Protein AF-A0A9D9CTT9-F1 (afdb_monomer_lite)

Radius of gyration: 10.88 Å; chains: 1; bounding box: 27×19×27 Å

Secondary structure (DSSP, 8-state):
-HHHHHHHS-TT-EEEEEESTTSTT-EEEEEEHHHHHHS-----SS-EEEEEE-

Structure (mmCIF, N/CA/C/O backbone):
data_AF-A0A9D9CTT9-F1
#
_entry.id   AF-A0A9D9CTT9-F1
#
loop_
_atom_site.group_PDB
_atom_site.id
_atom_site.type_symbol
_atom_site.label_atom_id
_atom_site.label_alt_id
_atom_site.label_comp_id
_atom_site.label_asym_id
_atom_site.label_entity_id
_atom_site.label_seq_id
_atom_site.pdbx_PDB_ins_code
_atom_site.Cartn_x
_atom_site.Cartn_y
_atom_site.Cartn_z
_atom_site.occupancy
_atom_site.B_iso_or_equiv
_atom_site.auth_seq_id
_atom_site.auth_comp_id
_atom_site.auth_asym_id
_atom_site.auth_atom_id
_atom_site.pdbx_PDB_model_num
ATOM 1 N N . MET A 1 1 ? -11.458 1.354 -5.150 1.00 79.25 1 MET A N 1
ATOM 2 C CA . MET A 1 1 ? -10.464 0.510 -4.452 1.00 79.25 1 MET A CA 1
ATOM 3 C C . MET A 1 1 ? -9.767 1.252 -3.315 1.00 79.25 1 MET A C 1
ATOM 5 O O . MET A 1 1 ? -10.142 1.018 -2.180 1.00 79.25 1 MET A O 1
ATOM 9 N N . LEU A 1 2 ? -8.813 2.174 -3.549 1.00 87.06 2 LEU A N 1
ATOM 10 C CA . LEU A 1 2 ? -8.193 2.912 -2.425 1.00 87.06 2 LEU A CA 1
ATOM 11 C C . LEU A 1 2 ? -9.215 3.761 -1.651 1.00 87.06 2 LEU A C 1
ATOM 13 O O . LEU A 1 2 ? -9.190 3.761 -0.429 1.00 87.06 2 LEU A O 1
ATOM 17 N N . ALA A 1 3 ? -10.115 4.458 -2.352 1.00 89.62 3 ALA A N 1
ATOM 18 C CA . ALA A 1 3 ? -11.162 5.259 -1.714 1.00 89.62 3 ALA A CA 1
ATOM 19 C C . ALA A 1 3 ? -12.018 4.419 -0.750 1.00 89.62 3 ALA A C 1
ATOM 21 O O . ALA A 1 3 ? -12.167 4.810 0.400 1.00 89.62 3 ALA A O 1
ATOM 22 N N . ASP A 1 4 ? -12.452 3.232 -1.179 1.00 91.81 4 ASP A N 1
ATOM 23 C CA . ASP A 1 4 ? -13.273 2.323 -0.367 1.00 91.81 4 ASP A CA 1
ATOM 24 C C . ASP A 1 4 ? -12.540 1.877 0.909 1.00 91.81 4 ASP A C 1
ATOM 26 O O . ASP A 1 4 ? -13.114 1.886 1.994 1.00 91.81 4 ASP A O 1
ATOM 30 N N . ILE A 1 5 ? -11.239 1.565 0.813 1.00 91.56 5 ILE A N 1
ATOM 31 C CA . ILE A 1 5 ? -10.404 1.246 1.986 1.00 91.56 5 ILE A CA 1
ATOM 32 C C . ILE A 1 5 ? -10.376 2.426 2.963 1.00 91.56 5 ILE A C 1
ATOM 34 O O . ILE A 1 5 ? -10.509 2.242 4.171 1.00 91.56 5 ILE A O 1
ATOM 38 N N . LEU A 1 6 ? -10.195 3.647 2.452 1.00 91.81 6 LEU A N 1
ATOM 39 C CA . LEU A 1 6 ? -10.153 4.839 3.295 1.00 91.81 6 LEU A CA 1
ATOM 40 C C . LEU A 1 6 ? -11.519 5.150 3.919 1.00 91.81 6 LEU A C 1
ATOM 42 O O . LEU A 1 6 ? -11.564 5.717 5.008 1.00 91.81 6 LEU A O 1
ATOM 46 N N . GLU A 1 7 ? -12.624 4.824 3.253 1.00 93.50 7 GLU A N 1
ATOM 47 C CA . GLU A 1 7 ? -13.972 5.029 3.788 1.00 93.50 7 GLU A CA 1
ATOM 48 C C . GLU A 1 7 ? -14.344 4.011 4.868 1.00 93.50 7 GLU A C 1
ATOM 50 O O . GLU A 1 7 ? -14.959 4.400 5.857 1.00 93.50 7 GLU A O 1
ATOM 55 N N . VAL A 1 8 ? -13.931 2.749 4.719 1.00 94.50 8 VAL A N 1
ATOM 56 C CA . VAL A 1 8 ? -14.324 1.658 5.627 1.00 94.50 8 VAL A CA 1
ATOM 57 C C . VAL A 1 8 ? -13.402 1.526 6.844 1.00 94.50 8 VAL A C 1
ATOM 59 O O . VAL A 1 8 ? -13.875 1.217 7.936 1.00 94.50 8 VAL A O 1
ATOM 62 N N . CYS A 1 9 ? -12.091 1.727 6.690 1.00 94.38 9 CYS A N 1
ATOM 63 C CA . CYS A 1 9 ? -11.135 1.502 7.778 1.00 94.38 9 CYS A CA 1
ATOM 64 C C . CYS A 1 9 ? -11.077 2.663 8.787 1.00 94.38 9 CYS A C 1
ATOM 66 O O . CYS A 1 9 ? -11.306 3.829 8.451 1.00 94.38 9 CYS A O 1
ATOM 68 N N . GLU A 1 10 ? -10.683 2.350 10.028 1.00 95.62 10 GLU A N 1
ATOM 69 C CA . GLU A 1 10 ? -10.478 3.360 11.067 1.00 95.62 10 GLU A CA 1
ATOM 70 C C . GLU A 1 10 ? -9.360 4.345 10.705 1.00 95.62 10 GLU A C 1
ATOM 72 O O . GLU A 1 10 ? -8.364 4.004 10.067 1.00 95.62 10 GLU A O 1
ATOM 77 N N . ALA A 1 11 ? -9.480 5.580 11.199 1.00 94.69 11 ALA A N 1
ATOM 78 C CA . ALA A 1 11 ? -8.491 6.642 11.010 1.00 94.69 11 ALA A CA 1
ATOM 79 C C . ALA A 1 11 ? -7.071 6.253 11.469 1.00 94.69 11 ALA A C 1
ATOM 81 O O . ALA A 1 11 ? -6.088 6.746 10.910 1.00 94.69 11 ALA A O 1
ATOM 82 N N . SER A 1 12 ? -6.977 5.381 12.476 1.00 95.44 12 SER A N 1
ATOM 83 C CA . SER A 1 12 ? -5.750 4.859 13.083 1.00 95.44 12 SER A CA 1
ATOM 84 C C . SER A 1 12 ? -5.082 3.757 12.249 1.00 95.44 12 SER A C 1
ATOM 86 O O . SER A 1 12 ? -3.857 3.606 12.332 1.00 95.44 12 SER A O 1
ATOM 88 N N . THR A 1 13 ? -5.853 3.025 11.432 1.00 96.12 13 THR A N 1
ATOM 89 C CA . THR A 1 13 ? -5.380 1.892 10.630 1.00 96.12 13 THR A CA 1
ATOM 90 C C . THR A 1 13 ? -4.268 2.340 9.693 1.00 96.12 13 THR A C 1
ATOM 92 O O . THR A 1 13 ? -4.363 3.373 9.022 1.00 96.12 13 THR A O 1
ATOM 95 N N . ARG A 1 14 ? -3.188 1.557 9.631 1.00 96.19 14 ARG A N 1
ATOM 96 C CA . ARG A 1 14 ? -2.073 1.823 8.721 1.00 96.19 14 ARG A CA 1
ATOM 97 C C . ARG A 1 14 ? -2.301 1.087 7.412 1.00 96.19 14 ARG A C 1
ATOM 99 O O . ARG A 1 14 ? -2.492 -0.124 7.393 1.00 96.19 14 ARG A O 1
ATOM 106 N N . VAL A 1 15 ? -2.231 1.829 6.315 1.00 95.44 15 VAL A N 1
ATOM 107 C CA . VAL A 1 15 ? -2.359 1.297 4.959 1.00 95.44 15 VAL A CA 1
ATOM 108 C C . VAL A 1 15 ? -1.045 1.528 4.231 1.00 95.44 15 VAL A C 1
ATOM 110 O O . VAL A 1 15 ? -0.593 2.674 4.109 1.00 95.44 15 VAL A O 1
ATOM 113 N N . CYS A 1 16 ? -0.433 0.444 3.758 1.00 95.38 16 CYS A N 1
ATOM 114 C CA . CYS A 1 16 ? 0.678 0.492 2.816 1.00 95.38 16 CYS A CA 1
ATOM 115 C C . CYS A 1 16 ? 0.149 0.360 1.391 1.00 95.38 16 CYS A C 1
ATOM 117 O O . CYS A 1 16 ? -0.667 -0.514 1.099 1.00 95.38 16 CYS A O 1
ATOM 119 N N . ILE A 1 17 ? 0.640 1.230 0.517 1.00 94.25 17 ILE A N 1
ATOM 120 C CA . ILE A 1 17 ? 0.389 1.215 -0.915 1.00 94.25 17 ILE A 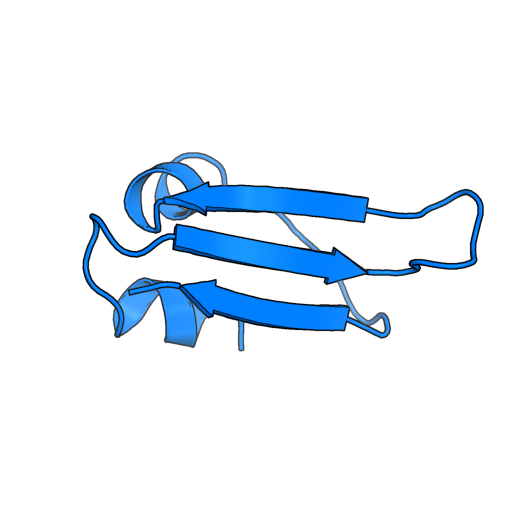CA 1
ATOM 121 C C . ILE A 1 17 ? 1.727 0.948 -1.588 1.00 94.25 17 ILE A C 1
ATOM 123 O O . ILE A 1 17 ? 2.634 1.776 -1.482 1.00 94.25 17 ILE A O 1
ATOM 127 N N . ALA A 1 18 ? 1.832 -0.186 -2.277 1.00 94.44 18 ALA A N 1
ATOM 128 C CA . ALA A 1 18 ? 3.006 -0.575 -3.043 1.00 94.44 18 ALA A CA 1
ATOM 129 C C . ALA A 1 18 ? 2.624 -0.738 -4.521 1.00 94.44 18 ALA A C 1
ATOM 131 O O . ALA A 1 18 ? 1.819 -1.601 -4.857 1.00 94.44 18 ALA A O 1
ATOM 132 N N . ALA A 1 19 ? 3.173 0.085 -5.407 1.00 93.81 19 ALA A N 1
ATOM 133 C CA . ALA A 1 19 ? 2.982 0.009 -6.853 1.00 93.81 19 ALA A CA 1
ATOM 134 C C . ALA A 1 19 ? 4.340 -0.067 -7.552 1.00 93.81 19 ALA A C 1
ATOM 136 O O . ALA A 1 19 ? 5.325 0.462 -7.034 1.00 93.81 19 ALA A O 1
ATOM 137 N N . ASP A 1 20 ? 4.383 -0.710 -8.720 1.00 92.88 20 ASP A N 1
ATOM 138 C CA . ASP A 1 20 ? 5.576 -0.771 -9.575 1.00 92.88 20 ASP A CA 1
ATOM 139 C C . ASP A 1 20 ? 6.849 -1.265 -8.844 1.00 92.88 20 ASP A C 1
ATOM 141 O O . ASP A 1 20 ? 7.944 -0.794 -9.122 1.00 92.88 20 ASP A O 1
ATOM 145 N N . ILE A 1 21 ? 6.720 -2.196 -7.886 1.00 91.31 21 ILE A N 1
ATOM 146 C CA . ILE A 1 21 ? 7.757 -2.539 -6.882 1.00 91.31 21 ILE A CA 1
ATOM 147 C C . ILE A 1 21 ? 9.134 -2.852 -7.493 1.00 91.31 21 ILE A C 1
ATOM 149 O O . ILE A 1 21 ? 10.156 -2.493 -6.915 1.00 91.31 21 ILE A O 1
ATOM 153 N N . THR A 1 22 ? 9.172 -3.525 -8.643 1.00 90.88 22 THR A N 1
ATOM 154 C CA . THR A 1 22 ? 10.417 -3.921 -9.323 1.00 90.88 22 THR A CA 1
ATOM 155 C C . THR A 1 22 ? 10.879 -2.926 -10.387 1.00 90.88 22 THR A C 1
ATOM 157 O O . THR A 1 22 ? 11.907 -3.147 -11.021 1.00 90.88 22 THR A O 1
ATOM 160 N N . LEU A 1 23 ? 10.119 -1.859 -10.636 1.00 91.31 23 LEU A N 1
ATOM 161 C CA . LEU A 1 23 ? 10.437 -0.843 -11.634 1.00 91.31 23 LEU A CA 1
ATOM 162 C C . LEU A 1 23 ? 11.096 0.371 -10.962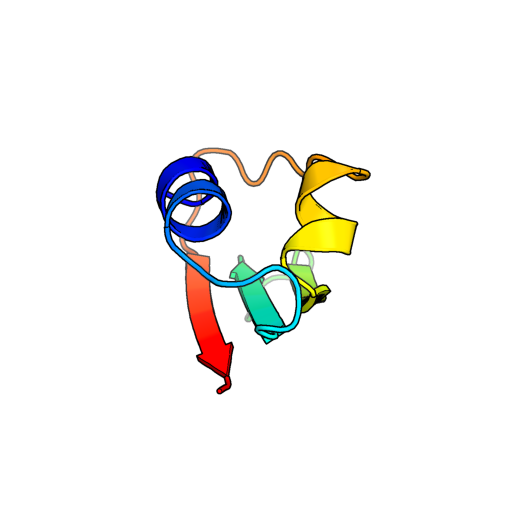 1.00 91.31 23 LEU A C 1
ATOM 164 O O . LEU A 1 23 ? 10.844 0.646 -9.790 1.00 91.31 23 LEU A O 1
ATOM 168 N N . PRO A 1 24 ? 11.871 1.183 -11.701 1.00 91.19 24 PRO A N 1
ATOM 169 C CA . PRO A 1 24 ? 12.404 2.446 -11.181 1.00 91.19 24 PRO A CA 1
ATOM 170 C C . PRO A 1 24 ? 11.321 3.428 -10.701 1.00 91.19 24 PRO A C 1
ATOM 172 O O . PRO A 1 24 ? 11.604 4.324 -9.912 1.00 91.19 24 PRO A O 1
ATOM 175 N N . SER A 1 25 ? 10.076 3.260 -11.162 1.00 89.50 25 SER A N 1
ATOM 176 C CA . SER A 1 25 ? 8.903 4.027 -10.730 1.00 89.50 25 SER A CA 1
ATOM 177 C C . SER A 1 25 ? 8.256 3.506 -9.440 1.00 89.50 25 SER A C 1
ATOM 179 O O . SER A 1 25 ? 7.130 3.909 -9.133 1.00 89.50 25 SER A O 1
ATOM 181 N N . ALA A 1 26 ? 8.941 2.623 -8.701 1.00 91.69 26 ALA A N 1
ATOM 182 C CA . ALA A 1 26 ? 8.450 2.026 -7.469 1.00 91.69 26 ALA A CA 1
ATOM 183 C C . 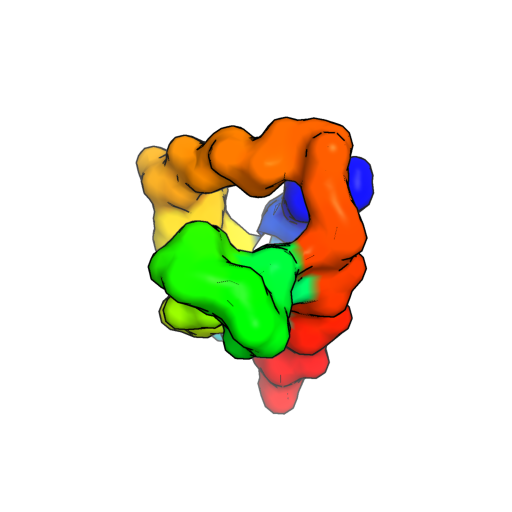ALA A 1 26 ? 7.893 3.083 -6.512 1.00 91.69 26 ALA A C 1
ATOM 185 O O . ALA A 1 26 ? 8.548 4.059 -6.137 1.00 91.69 26 ALA A O 1
ATOM 186 N N . TYR A 1 27 ? 6.658 2.855 -6.086 1.00 92.50 27 TYR A N 1
ATOM 187 C CA . TYR A 1 27 ? 5.972 3.692 -5.123 1.00 92.50 27 TYR A CA 1
ATOM 188 C C . TYR A 1 27 ? 5.570 2.828 -3.944 1.00 92.50 27 TYR A C 1
ATOM 190 O O . TYR A 1 27 ? 4.661 2.015 -4.064 1.00 92.50 27 TYR A O 1
ATOM 198 N N . ILE A 1 28 ? 6.234 3.003 -2.804 1.00 94.38 28 ILE A N 1
ATOM 199 C CA . ILE A 1 28 ? 5.921 2.266 -1.581 1.00 94.38 28 ILE A CA 1
ATOM 200 C C . ILE A 1 28 ? 5.777 3.276 -0.455 1.00 94.38 28 ILE A C 1
ATOM 202 O O . ILE A 1 28 ? 6.752 3.915 -0.054 1.00 94.38 28 ILE A O 1
ATOM 206 N N . LYS A 1 29 ? 4.553 3.463 0.041 1.00 94.00 29 LYS A N 1
ATOM 207 C CA . LYS A 1 29 ? 4.288 4.356 1.172 1.00 94.00 29 LYS A CA 1
ATOM 208 C C . LYS A 1 29 ? 3.293 3.744 2.135 1.00 94.00 29 LYS A C 1
ATOM 210 O O . LYS A 1 29 ? 2.247 3.253 1.727 1.00 94.00 29 LYS A O 1
ATOM 215 N N . THR A 1 30 ? 3.600 3.884 3.418 1.00 95.56 30 THR A N 1
ATOM 216 C CA . THR A 1 30 ? 2.717 3.526 4.527 1.00 95.56 30 THR A CA 1
ATOM 217 C C . THR A 1 30 ? 2.278 4.792 5.230 1.00 95.56 30 THR A C 1
ATOM 219 O O . THR A 1 30 ? 3.119 5.600 5.625 1.00 95.56 30 THR A O 1
ATOM 222 N N . ARG A 1 31 ? 0.971 4.972 5.400 1.00 95.19 31 ARG A N 1
ATOM 223 C CA . ARG A 1 31 ? 0.406 6.062 6.205 1.00 95.19 31 ARG A CA 1
ATOM 224 C C . ARG A 1 31 ? -0.852 5.600 6.921 1.00 95.19 31 ARG A C 1
ATOM 226 O O . ARG A 1 31 ? -1.394 4.543 6.590 1.00 95.19 31 ARG A O 1
ATOM 233 N N . ARG A 1 32 ? -1.314 6.378 7.899 1.00 95.75 32 ARG A N 1
ATOM 234 C CA . ARG A 1 32 ? -2.625 6.133 8.502 1.00 95.75 32 ARG A CA 1
ATOM 235 C C . ARG A 1 32 ? -3.728 6.539 7.529 1.00 95.75 32 ARG A C 1
ATOM 237 O O . ARG A 1 32 ? -3.519 7.410 6.683 1.00 95.75 32 ARG A O 1
ATOM 244 N N . VAL A 1 33 ? -4.909 5.943 7.660 1.00 95.00 33 VAL A N 1
ATOM 245 C CA . VAL A 1 33 ? -6.084 6.288 6.840 1.00 95.00 33 VAL A CA 1
ATOM 246 C C . VAL A 1 33 ? -6.377 7.791 6.879 1.00 95.00 33 VAL A C 1
ATOM 248 O O . VAL A 1 33 ? -6.619 8.393 5.833 1.00 95.00 33 VAL A O 1
ATOM 251 N N . GLN A 1 34 ? -6.287 8.427 8.051 1.00 95.12 34 GLN A N 1
ATOM 252 C CA . GLN A 1 34 ? -6.489 9.877 8.173 1.00 95.12 34 GLN A CA 1
ATOM 253 C C . GLN A 1 34 ? -5.499 10.699 7.326 1.00 95.12 34 GLN A C 1
ATOM 255 O O . GLN A 1 34 ? -5.889 11.679 6.692 1.00 95.12 34 GLN A O 1
ATOM 260 N N . ASP A 1 35 ? -4.239 10.266 7.242 1.00 94.94 35 ASP A N 1
ATOM 261 C CA . ASP A 1 35 ? -3.188 10.989 6.522 1.00 94.94 35 ASP A CA 1
ATOM 262 C C . ASP A 1 35 ? -3.363 10.832 5.006 1.00 94.94 35 ASP A C 1
ATOM 264 O O . ASP A 1 35 ? -3.074 11.751 4.236 1.00 94.94 35 ASP A O 1
ATOM 268 N N . TRP A 1 36 ? -3.856 9.667 4.572 1.00 93.31 36 TRP A N 1
ATOM 269 C CA . TRP A 1 36 ? -4.231 9.404 3.184 1.00 93.31 36 TRP A CA 1
ATOM 270 C C . TRP A 1 36 ? -5.439 10.230 2.738 1.00 93.31 36 TRP A C 1
ATOM 272 O O . TRP A 1 36 ? -5.470 10.692 1.599 1.00 93.31 36 TRP A O 1
ATOM 282 N N . LYS A 1 37 ? -6.413 10.458 3.630 1.00 91.00 37 LYS A N 1
ATOM 283 C CA . LYS A 1 37 ? -7.563 11.334 3.349 1.00 91.00 37 LYS A CA 1
ATOM 284 C C . LYS A 1 37 ? -7.134 12.788 3.142 1.00 91.00 37 LYS A C 1
ATOM 286 O O . LYS A 1 37 ? -7.643 13.435 2.231 1.00 91.00 37 LYS A O 1
ATOM 291 N N . GLN A 1 38 ? -6.188 13.278 3.947 1.00 91.62 38 GLN A N 1
ATOM 292 C CA . GLN A 1 38 ? -5.641 14.635 3.815 1.00 91.62 38 GLN A CA 1
ATOM 293 C C . GLN A 1 38 ? -4.745 14.787 2.579 1.00 91.62 38 GLN A C 1
ATOM 295 O O . GLN A 1 38 ? -4.781 15.811 1.904 1.00 91.62 38 GLN A O 1
ATOM 300 N N . ASN A 1 39 ? -3.959 13.758 2.255 1.00 82.69 39 ASN A N 1
ATOM 301 C CA . ASN A 1 39 ? -3.032 13.756 1.127 1.00 82.69 39 ASN A CA 1
ATOM 302 C C . ASN A 1 39 ? -3.463 12.727 0.082 1.00 82.69 39 ASN A C 1
ATOM 304 O O . ASN A 1 39 ? -2.861 11.651 -0.025 1.00 82.69 39 ASN A O 1
ATOM 308 N N . ARG A 1 40 ? -4.502 13.064 -0.692 1.00 76.06 40 ARG A N 1
ATOM 309 C CA . ARG A 1 40 ? -4.992 12.190 -1.762 1.00 76.06 40 ARG A CA 1
ATOM 310 C C . ARG A 1 40 ? -3.875 11.898 -2.760 1.00 76.06 40 ARG A C 1
ATOM 312 O O . ARG A 1 40 ? -3.325 12.800 -3.386 1.00 76.06 40 ARG A O 1
ATOM 319 N N . VAL A 1 41 ? -3.569 10.616 -2.919 1.00 83.31 41 VAL A N 1
ATOM 320 C CA . VAL A 1 41 ? -2.596 10.115 -3.888 1.00 83.31 41 VAL A CA 1
ATOM 321 C C . VAL A 1 41 ? -3.319 9.454 -5.048 1.00 83.31 41 VAL A C 1
ATOM 323 O O . VAL A 1 41 ? -4.191 8.606 -4.858 1.00 83.31 41 VAL A O 1
ATOM 326 N N . THR A 1 42 ? -2.916 9.822 -6.261 1.00 82.69 42 THR A N 1
ATOM 327 C CA . THR A 1 42 ? -3.402 9.201 -7.491 1.00 82.69 42 THR A CA 1
ATOM 328 C C . THR A 1 42 ? -2.432 8.106 -7.910 1.00 82.69 42 THR A C 1
ATOM 330 O O . THR A 1 42 ? -1.351 8.376 -8.430 1.00 82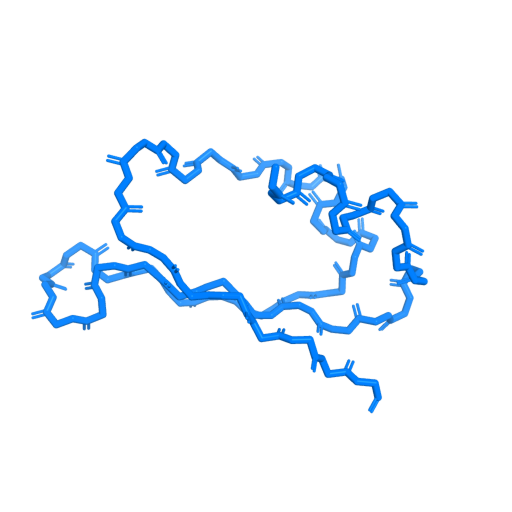.69 42 THR A O 1
ATOM 333 N N . ILE A 1 43 ? -2.816 6.849 -7.686 1.00 82.12 43 ILE A N 1
ATOM 334 C CA . ILE A 1 43 ? -2.034 5.693 -8.147 1.00 82.12 43 ILE A CA 1
ATOM 335 C C . ILE A 1 43 ? -2.223 5.499 -9.659 1.00 82.12 43 ILE A C 1
ATOM 337 O O . ILE A 1 43 ? -1.264 5.165 -10.341 1.00 82.12 43 ILE A O 1
ATOM 341 N N . GLY A 1 44 ? -3.408 5.773 -10.213 1.00 85.12 44 GLY A N 1
ATOM 342 C CA . GLY A 1 44 ? -3.715 5.505 -11.625 1.00 85.12 44 GLY A CA 1
ATOM 343 C C . GLY A 1 44 ? -3.921 4.010 -11.921 1.00 85.12 44 GLY A C 1
ATOM 344 O O . GLY A 1 44 ? -4.011 3.196 -11.003 1.00 85.12 44 GLY A O 1
ATOM 345 N N . LYS A 1 45 ? -4.024 3.637 -13.206 1.00 84.75 45 LYS A N 1
ATOM 346 C CA . LYS A 1 45 ? -4.156 2.233 -13.645 1.00 84.75 45 LYS A CA 1
ATOM 347 C C . LYS A 1 45 ? -2.781 1.572 -13.756 1.00 84.75 45 LYS A C 1
ATOM 349 O O . LYS A 1 45 ? -2.201 1.527 -14.835 1.00 84.75 45 LYS A O 1
ATOM 354 N N . ARG A 1 46 ? -2.275 1.050 -12.641 1.00 87.75 46 ARG A N 1
ATOM 355 C CA . ARG A 1 46 ? -1.060 0.223 -12.599 1.00 87.75 46 ARG A CA 1
ATOM 356 C C . ARG A 1 46 ? -1.161 -0.869 -11.533 1.00 87.75 46 ARG A C 1
ATOM 358 O O . ARG A 1 46 ? -1.957 -0.712 -10.600 1.00 87.75 46 ARG A O 1
ATOM 365 N N . PRO A 1 47 ? -0.387 -1.962 -11.655 1.00 89.81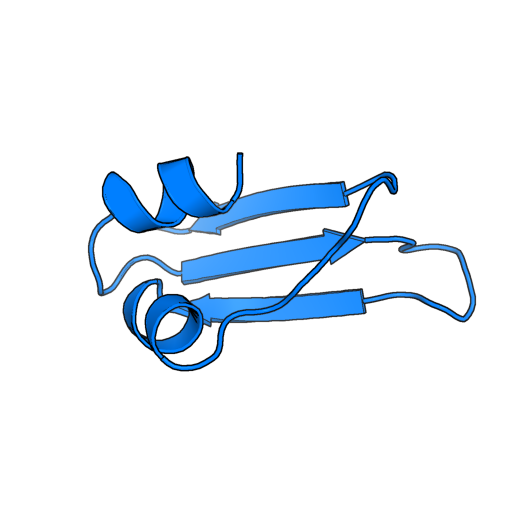 47 PRO A N 1
ATOM 366 C CA . PRO A 1 47 ? -0.340 -3.010 -10.644 1.00 89.81 47 PRO A CA 1
ATOM 367 C C . PRO A 1 47 ? 0.044 -2.436 -9.279 1.00 89.81 47 PRO A C 1
ATOM 369 O O . PRO A 1 47 ? 1.066 -1.763 -9.132 1.00 89.81 47 PRO A O 1
ATOM 372 N N . CYS A 1 48 ? -0.796 -2.689 -8.281 1.00 92.50 48 CYS A N 1
ATOM 373 C CA . CYS A 1 48 ? -0.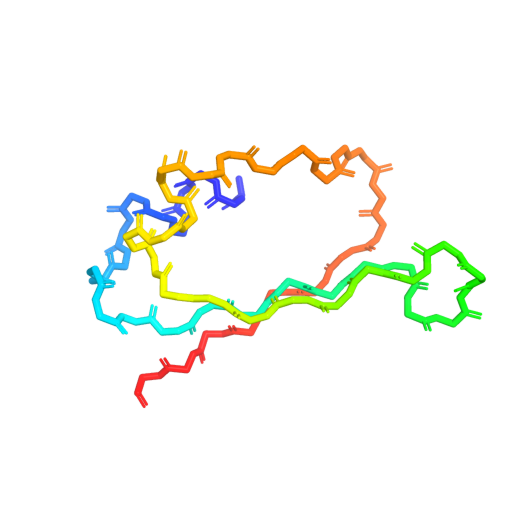585 -2.216 -6.923 1.00 92.50 48 CYS A CA 1
ATOM 374 C C . CYS A 1 48 ? -1.085 -3.234 -5.895 1.00 92.50 48 CYS A C 1
ATOM 376 O O . CYS A 1 48 ? -2.045 -3.965 -6.132 1.00 92.50 48 CYS A O 1
ATOM 378 N N . VAL A 1 49 ? -0.409 -3.261 -4.752 1.00 93.88 49 VAL A N 1
ATOM 379 C CA . VAL A 1 49 ? -0.722 -4.079 -3.583 1.00 93.88 49 VAL A CA 1
ATOM 380 C C . VAL A 1 49 ? -1.080 -3.142 -2.435 1.00 93.88 49 VAL A C 1
ATOM 382 O O . VAL A 1 49 ? -0.374 -2.163 -2.175 1.00 93.88 49 VAL A O 1
ATOM 385 N N . PHE A 1 50 ? -2.177 -3.457 -1.748 1.00 93.94 50 PHE A N 1
ATOM 386 C CA . PHE A 1 50 ? -2.613 -2.771 -0.537 1.00 93.94 50 PHE A CA 1
ATOM 387 C C . PHE A 1 50 ? -2.403 -3.698 0.656 1.00 93.94 50 PHE A C 1
ATOM 389 O O . PHE A 1 50 ? -2.873 -4.833 0.642 1.00 93.94 50 PHE A O 1
ATOM 396 N N . ILE A 1 51 ? -1.709 -3.215 1.685 1.00 95.62 51 ILE A N 1
ATOM 397 C CA . ILE A 1 51 ? -1.506 -3.954 2.936 1.00 95.62 51 ILE A CA 1
ATOM 398 C C . ILE A 1 51 ? -2.188 -3.173 4.052 1.00 95.62 51 ILE A C 1
ATOM 400 O O . ILE A 1 51 ? -1.871 -2.002 4.275 1.00 95.62 51 ILE A O 1
ATOM 404 N N . LEU A 1 52 ? -3.118 -3.829 4.740 1.00 94.62 52 LEU A N 1
ATOM 405 C CA . LEU A 1 52 ? -3.827 -3.295 5.896 1.00 94.62 52 LEU A CA 1
ATOM 406 C C . LEU A 1 52 ? -3.163 -3.831 7.159 1.00 94.62 52 LEU A C 1
ATOM 408 O O . LEU A 1 52 ? -3.031 -5.041 7.326 1.00 94.62 52 LEU A O 1
ATOM 412 N N . MET A 1 53 ? -2.729 -2.927 8.027 1.00 91.06 53 MET A N 1
ATOM 413 C CA . MET A 1 53 ? -2.123 -3.255 9.313 1.00 91.06 53 MET A CA 1
ATOM 414 C C . MET A 1 53 ? -3.014 -2.689 10.417 1.00 91.06 53 MET A C 1
ATOM 416 O O . MET A 1 53 ? -3.176 -1.465 10.513 1.00 91.06 53 MET A O 1
ATOM 420 N N . ALA A 1 54 ? -3.597 -3.603 11.193 1.00 72.56 54 ALA A N 1
ATOM 421 C CA . ALA A 1 54 ? -4.353 -3.328 12.410 1.00 72.56 54 ALA A CA 1
ATOM 422 C C . ALA A 1 54 ? -3.407 -3.343 13.615 1.00 72.56 54 ALA A C 1
ATOM 424 O O . ALA A 1 54 ? -2.598 -4.294 13.705 1.00 72.56 54 ALA A O 1
#

pLDDT: mean 91.12, std 5.25, range [72.56, 96.19]

Foldseek 3Di:
DLVVCLVPDDQAKKKWKWFPCVHPPTDTDIDGSVVCVVVPDDPDPGDIDIDIDD

Sequence (54 aa):
MLADILEVCEASTRVCIAADITLPSAYIKTRRVQDWKQNRVTIGKRPCVFILMA